Protein AF-A0A0G2DRN9-F1 (afdb_monomer_lite)

Sequence (87 aa):
MVTQVNFGPLEGKRYFAAAGGEDDEEAFVEVTESDLIAANYKKLNAYKNFKCSSHNKFFEVNVYEKDPVNAHHWRLNIARPGSDIDL

pLDDT: mean 70.03, std 18.63, range [28.39, 91.25]

Organism: NCBI:txid420778

Secondary structure (DSSP, 8-state):
--------------EEEE---SSSTTPEEEE-HHHHHHTTEEEEEEEEEEEETTTTEEEEEEEEEE-SS--S---S-SS--TT----

Structure (mmCIF, N/CA/C/O backbone):
data_AF-A0A0G2DRN9-F1
#
_entry.id   AF-A0A0G2DRN9-F1
#
loop_
_atom_site.group_PDB
_atom_site.id
_atom_site.type_symbol
_atom_site.label_atom_id
_atom_site.label_alt_id
_atom_site.label_comp_id
_atom_site.label_asym_id
_atom_site.label_entity_id
_atom_site.label_seq_id
_atom_site.pdbx_PDB_ins_code
_atom_site.Cartn_x
_atom_site.Cartn_y
_atom_site.Cartn_z
_atom_site.occupancy
_atom_site.B_iso_or_equiv
_atom_site.auth_seq_id
_atom_site.auth_comp_id
_atom_site.auth_asym_id
_atom_site.auth_atom_id
_atom_site.pdbx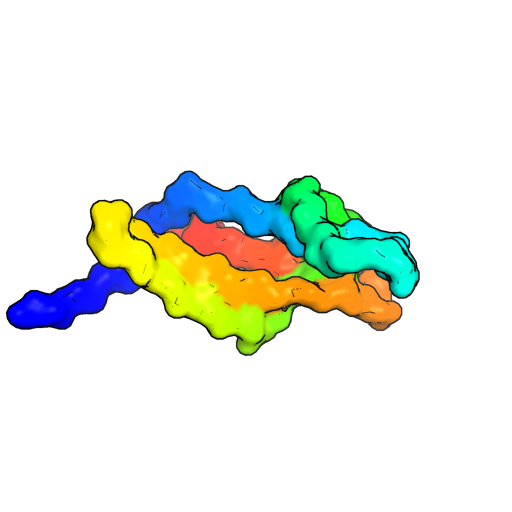_PDB_model_num
ATOM 1 N N . MET A 1 1 ? -17.608 13.569 24.934 1.00 34.19 1 MET A N 1
ATOM 2 C CA . MET A 1 1 ? -16.182 13.907 24.739 1.00 34.19 1 MET A CA 1
ATOM 3 C C . MET A 1 1 ? -15.620 12.885 23.761 1.00 34.19 1 MET A C 1
ATOM 5 O O . MET A 1 1 ? -15.741 11.701 24.038 1.00 34.19 1 MET A O 1
ATOM 9 N N . VAL A 1 2 ? -15.163 13.308 22.581 1.00 28.39 2 VAL A N 1
ATOM 10 C CA . VAL A 1 2 ? -14.658 12.405 21.531 1.00 28.39 2 VAL A CA 1
ATOM 11 C C . VAL A 1 2 ? -13.138 12.457 21.591 1.00 28.39 2 VAL A C 1
ATOM 13 O O . VAL A 1 2 ? -12.547 13.477 21.256 1.00 28.39 2 VAL A O 1
ATOM 16 N N . THR A 1 3 ? -12.512 11.396 22.086 1.00 37.50 3 THR A N 1
ATOM 17 C CA . THR A 1 3 ? -11.055 11.263 22.120 1.00 37.50 3 THR A CA 1
ATOM 18 C C . THR A 1 3 ? -10.566 10.617 20.828 1.00 37.50 3 THR A C 1
ATOM 20 O O . THR A 1 3 ? -11.067 9.582 20.389 1.00 37.50 3 THR A O 1
ATOM 23 N N . GLN A 1 4 ? -9.590 11.263 20.194 1.00 32.97 4 GLN A N 1
ATOM 24 C CA . GLN A 1 4 ? -8.875 10.754 19.031 1.00 32.97 4 GLN A CA 1
ATOM 25 C C . GLN A 1 4 ? -7.866 9.695 19.499 1.00 32.97 4 GLN A C 1
ATOM 27 O O . GLN A 1 4 ? -6.901 10.021 20.182 1.00 32.97 4 GLN A O 1
ATOM 32 N N . VAL A 1 5 ? -8.095 8.424 19.157 1.00 44.38 5 VAL A N 1
ATOM 33 C CA . VAL A 1 5 ? -7.179 7.309 19.461 1.00 44.38 5 VAL A CA 1
ATOM 34 C C . VAL A 1 5 ? -6.390 7.007 18.189 1.00 44.38 5 VAL A C 1
ATOM 36 O O . VAL A 1 5 ? -6.792 6.174 17.387 1.00 44.38 5 VAL A O 1
ATOM 39 N N . ASN A 1 6 ? -5.329 7.773 17.935 1.00 49.81 6 ASN A N 1
ATOM 40 C CA . ASN A 1 6 ? -4.631 7.752 16.643 1.00 49.81 6 ASN A CA 1
ATOM 41 C C . ASN A 1 6 ? -3.615 6.615 16.449 1.00 49.81 6 ASN A C 1
ATOM 43 O O . ASN A 1 6 ? -3.011 6.563 15.388 1.00 49.81 6 ASN A O 1
ATOM 47 N N . PHE A 1 7 ? -3.404 5.701 17.398 1.00 50.31 7 PHE A N 1
ATOM 48 C CA . PHE A 1 7 ? -2.386 4.655 17.233 1.00 50.31 7 PHE A CA 1
ATOM 49 C C . PHE A 1 7 ? -2.827 3.353 17.905 1.00 50.31 7 PHE A C 1
ATOM 51 O O . PHE A 1 7 ? -2.607 3.142 19.094 1.00 50.31 7 PHE A O 1
ATOM 58 N N . GLY A 1 8 ? -3.499 2.499 17.135 1.00 60.28 8 GLY A N 1
ATOM 59 C CA . GLY A 1 8 ? -3.642 1.075 17.436 1.00 60.28 8 GLY A CA 1
ATOM 60 C C . GLY A 1 8 ? -2.692 0.257 16.552 1.00 60.28 8 GLY A C 1
ATOM 61 O O . GLY A 1 8 ? -2.250 0.768 15.519 1.00 60.28 8 GLY A O 1
ATOM 62 N N . PRO A 1 9 ? -2.357 -0.989 16.927 1.00 66.94 9 PRO A N 1
ATOM 63 C CA . PRO A 1 9 ? -1.542 -1.862 16.087 1.00 66.94 9 PRO A CA 1
ATOM 64 C C . PRO A 1 9 ? -2.223 -2.092 14.730 1.00 66.94 9 PRO A C 1
ATOM 66 O O . PRO A 1 9 ? -3.440 -2.264 14.656 1.00 66.94 9 PRO A O 1
ATOM 69 N N . LEU A 1 10 ? -1.435 -2.090 13.652 1.00 73.44 10 LEU A N 1
ATOM 70 C CA . LEU A 1 10 ? -1.923 -2.434 12.318 1.00 73.44 10 LEU A CA 1
ATOM 71 C C . LEU A 1 10 ? -2.420 -3.888 12.332 1.00 73.44 10 LEU A C 1
ATOM 73 O O . LEU A 1 10 ? -1.622 -4.807 12.489 1.00 73.44 10 LEU A O 1
ATOM 77 N N . GLU A 1 11 ? -3.726 -4.099 12.156 1.00 76.56 11 GLU A N 1
ATOM 78 C CA . GLU A 1 11 ? -4.308 -5.451 12.184 1.00 76.56 11 GLU A CA 1
ATOM 79 C C . GLU A 1 11 ? -3.983 -6.271 10.926 1.00 76.56 11 GLU A C 1
ATOM 81 O O . GLU A 1 11 ? -3.977 -7.499 10.969 1.00 76.56 11 GLU A O 1
ATOM 86 N N . GLY A 1 12 ? -3.734 -5.612 9.793 1.00 80.56 12 GLY A N 1
ATOM 87 C CA . GLY A 1 12 ? -3.433 -6.287 8.538 1.00 80.56 12 GLY A CA 1
ATOM 88 C C . GLY A 1 12 ? -3.208 -5.322 7.382 1.00 80.56 12 GLY A C 1
ATOM 89 O O . GLY A 1 12 ? -3.590 -4.152 7.433 1.00 80.56 12 GLY A O 1
ATOM 90 N N . LYS A 1 13 ? -2.577 -5.833 6.326 1.00 86.12 13 LYS A N 1
ATOM 91 C CA . LYS A 1 13 ? -2.236 -5.084 5.116 1.00 86.12 13 LYS A CA 1
ATOM 92 C C . LYS A 1 13 ? -2.512 -5.961 3.905 1.00 86.12 13 LYS A C 1
ATOM 94 O O . LYS A 1 13 ? -2.163 -7.137 3.914 1.00 86.12 13 LYS A O 1
ATOM 99 N N . ARG A 1 14 ? -3.161 -5.395 2.893 1.00 89.69 14 ARG A N 1
ATOM 100 C CA . ARG A 1 14 ? -3.485 -6.065 1.628 1.00 89.69 14 ARG A CA 1
ATOM 101 C C . ARG A 1 14 ? -3.190 -5.104 0.489 1.00 89.69 14 ARG A C 1
ATOM 103 O O . ARG A 1 14 ? -3.344 -3.892 0.661 1.00 89.69 14 ARG A O 1
ATOM 110 N N . TYR A 1 15 ? -2.768 -5.643 -0.644 1.00 90.31 15 TYR A N 1
ATOM 111 C CA . TYR A 1 15 ? -2.402 -4.867 -1.820 1.00 90.31 15 TYR A CA 1
ATOM 112 C C . TYR A 1 15 ? -3.215 -5.332 -3.010 1.00 90.31 15 TYR A C 1
ATOM 114 O O . TYR A 1 15 ? -3.507 -6.516 -3.138 1.00 90.31 15 TYR A O 1
ATOM 122 N N . PHE A 1 16 ? -3.566 -4.393 -3.878 1.00 91.25 16 PHE A N 1
ATOM 123 C CA . PHE A 1 16 ? -4.378 -4.667 -5.050 1.00 91.25 16 PHE A CA 1
ATOM 124 C C . PHE A 1 16 ? -3.769 -3.973 -6.265 1.00 91.25 16 PHE A C 1
ATOM 126 O O . PHE A 1 16 ? -3.336 -2.823 -6.161 1.00 91.25 16 PHE A O 1
ATOM 133 N N . ALA A 1 17 ? -3.740 -4.667 -7.398 1.00 88.50 17 ALA A N 1
ATOM 134 C CA . ALA A 1 17 ? -3.296 -4.133 -8.681 1.00 88.50 17 ALA A CA 1
ATOM 135 C C . ALA A 1 17 ? -4.388 -4.339 -9.735 1.00 88.50 17 ALA A C 1
ATOM 137 O O . ALA A 1 17 ? -5.152 -5.300 -9.658 1.00 88.50 17 ALA A O 1
ATOM 138 N N . ALA A 1 18 ? -4.467 -3.436 -10.711 1.00 86.44 18 ALA A N 1
ATOM 139 C CA . ALA A 1 18 ? -5.379 -3.595 -11.836 1.00 86.44 18 ALA A CA 1
ATOM 140 C C . ALA A 1 18 ? -4.948 -4.795 -12.697 1.00 86.44 18 ALA A C 1
ATOM 142 O O . ALA A 1 18 ? -3.769 -4.918 -13.044 1.00 86.44 18 ALA A O 1
ATOM 143 N N . ALA A 1 19 ? -5.892 -5.670 -13.046 1.00 78.44 19 ALA A N 1
ATOM 144 C CA . ALA A 1 19 ? -5.686 -6.688 -14.067 1.00 78.44 19 ALA A CA 1
ATOM 145 C C . ALA A 1 19 ? -5.536 -5.976 -15.423 1.00 78.44 19 ALA A C 1
ATOM 147 O O . ALA 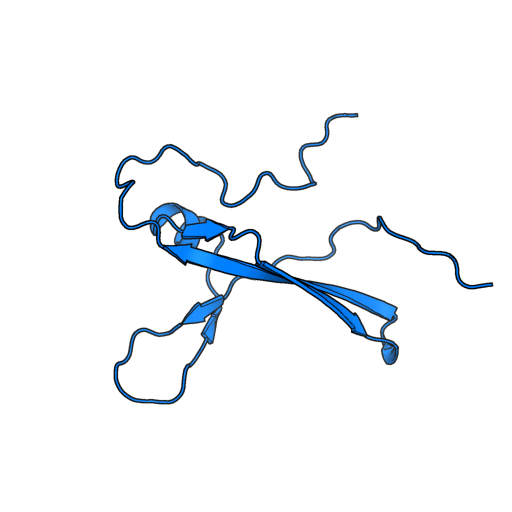A 1 19 ? -6.445 -5.284 -15.865 1.00 78.44 19 ALA A O 1
ATOM 148 N N . GLY A 1 20 ? -4.357 -6.058 -16.044 1.00 63.53 20 GLY A N 1
ATOM 149 C CA . GLY A 1 20 ? -4.014 -5.288 -17.246 1.00 63.53 20 GLY A CA 1
ATOM 150 C C . GLY A 1 20 ? -4.697 -5.773 -18.530 1.00 63.53 20 GLY A C 1
ATOM 151 O O . GLY A 1 20 ? -4.013 -6.315 -19.396 1.00 63.53 20 GLY A O 1
ATOM 152 N N . GLY A 1 21 ? -6.011 -5.573 -18.651 1.00 57.06 21 GLY A N 1
ATOM 153 C CA . GLY A 1 21 ? -6.790 -5.735 -19.884 1.00 57.06 21 GLY A CA 1
ATOM 154 C C . GLY A 1 21 ? -7.288 -4.386 -20.416 1.00 57.06 21 GLY A C 1
ATOM 155 O O . GLY A 1 21 ? -7.659 -3.517 -19.632 1.00 57.06 21 GLY A O 1
ATOM 156 N N . GLU A 1 22 ? -7.251 -4.196 -21.741 1.00 56.31 22 GLU A N 1
ATOM 157 C CA . GLU A 1 22 ? -7.806 -3.012 -22.432 1.00 56.31 22 GLU A CA 1
ATOM 158 C C . GLU A 1 22 ? -9.341 -3.050 -22.546 1.00 56.31 22 GLU A C 1
ATOM 160 O O . GLU A 1 22 ? -9.966 -2.017 -22.767 1.00 56.31 22 GLU A O 1
ATOM 165 N N . ASP A 1 23 ? -9.941 -4.218 -22.328 1.00 60.44 23 ASP A N 1
ATOM 166 C CA . ASP A 1 23 ? -11.379 -4.443 -22.230 1.00 60.44 23 ASP A CA 1
ATOM 167 C C . ASP A 1 23 ? -11.663 -5.208 -20.927 1.00 60.44 23 ASP A C 1
ATOM 169 O O . ASP A 1 23 ? -10.846 -6.019 -20.487 1.00 60.44 23 ASP A O 1
ATOM 173 N N . ASP A 1 24 ? -12.836 -4.942 -20.352 1.00 51.12 24 ASP A N 1
ATOM 174 C CA . ASP A 1 24 ? -13.444 -5.569 -19.170 1.00 51.12 24 ASP A CA 1
ATOM 175 C C . ASP A 1 24 ? -13.079 -4.979 -17.788 1.00 51.12 24 ASP A C 1
ATOM 177 O O . ASP A 1 24 ? -12.093 -5.322 -17.141 1.00 51.12 24 ASP A O 1
ATOM 181 N N . GLU A 1 25 ? -13.971 -4.087 -17.334 1.00 54.53 25 GLU A N 1
ATOM 182 C CA . GLU A 1 25 ? -14.311 -3.786 -15.933 1.00 54.53 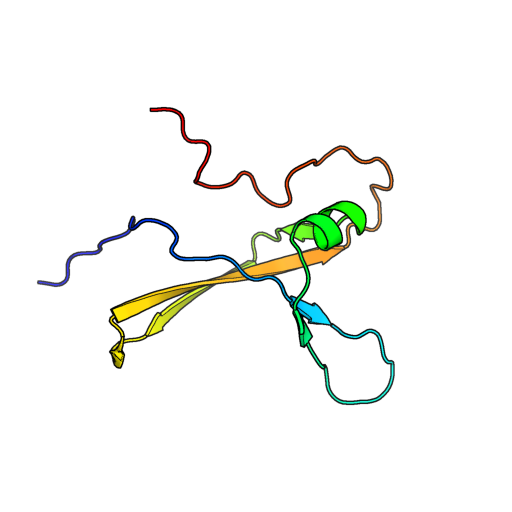25 GLU A CA 1
ATOM 183 C C . GLU A 1 25 ? -13.162 -3.876 -14.914 1.00 54.53 25 GLU A C 1
ATOM 185 O O . GLU A 1 25 ? -13.154 -4.810 -14.125 1.00 54.53 25 GLU A O 1
ATOM 190 N N . GLU A 1 26 ? -12.238 -2.898 -14.910 1.00 59.72 26 GLU A N 1
ATOM 191 C CA . GLU A 1 26 ? -11.288 -2.531 -13.827 1.00 59.72 26 GLU A CA 1
ATOM 192 C C . GLU A 1 26 ? -11.175 -3.537 -12.659 1.00 59.72 26 GLU A C 1
ATOM 194 O O . GLU A 1 26 ? -11.444 -3.229 -11.492 1.00 59.72 26 GLU A O 1
ATOM 199 N N . ALA A 1 27 ? -10.791 -4.777 -12.962 1.00 76.88 27 ALA A N 1
ATOM 200 C CA . ALA A 1 27 ? -10.797 -5.828 -11.964 1.00 76.88 27 ALA A CA 1
ATOM 201 C C . ALA A 1 27 ? -9.508 -5.703 -11.158 1.00 76.88 27 ALA A C 1
ATOM 203 O O . ALA A 1 27 ? -8.400 -5.838 -11.681 1.00 76.88 27 ALA A O 1
ATOM 204 N N . PHE A 1 28 ? -9.641 -5.427 -9.864 1.00 84.69 28 PHE A N 1
ATOM 205 C CA . PHE A 1 28 ? -8.508 -5.407 -8.950 1.00 84.69 28 PHE A CA 1
ATOM 206 C C . PHE A 1 28 ? -8.228 -6.820 -8.444 1.00 84.69 28 PHE A C 1
ATOM 208 O O . PHE A 1 28 ? -9.093 -7.454 -7.836 1.00 84.69 28 PHE A O 1
ATOM 215 N N . VAL A 1 29 ? -7.002 -7.297 -8.649 1.00 90.38 29 VAL A N 1
ATOM 216 C CA . VAL A 1 29 ? -6.524 -8.568 -8.095 1.00 90.38 29 VAL A CA 1
ATOM 217 C C . VAL A 1 29 ? -5.649 -8.307 -6.880 1.00 90.38 29 VAL A C 1
ATOM 219 O O . VAL A 1 29 ? -4.888 -7.339 -6.845 1.00 90.38 29 VAL A O 1
ATOM 222 N N . GLU A 1 30 ? -5.772 -9.157 -5.862 1.00 91.06 30 GLU A N 1
ATOM 223 C CA . GLU A 1 30 ? -4.886 -9.091 -4.705 1.00 91.06 30 GLU A CA 1
ATOM 224 C C . GLU A 1 30 ? -3.478 -9.544 -5.099 1.00 91.06 30 GLU A C 1
ATOM 226 O O . GLU A 1 30 ? -3.304 -10.581 -5.738 1.00 91.06 30 GLU A O 1
ATOM 231 N N . VAL A 1 31 ? -2.479 -8.754 -4.711 1.00 89.88 31 VAL A N 1
ATOM 232 C CA . VAL A 1 31 ? -1.058 -9.003 -4.979 1.00 89.88 31 VAL A CA 1
ATOM 233 C C . VAL A 1 31 ? -0.261 -8.957 -3.681 1.00 89.88 31 VAL A C 1
ATOM 235 O O . VAL A 1 31 ? -0.733 -8.454 -2.655 1.00 89.88 31 VAL A O 1
ATOM 238 N N . THR A 1 32 ? 0.963 -9.474 -3.706 1.00 89.69 32 THR A N 1
ATOM 239 C CA . THR A 1 32 ? 1.856 -9.400 -2.549 1.00 89.69 32 THR A CA 1
ATOM 240 C C . THR A 1 32 ? 2.640 -8.087 -2.530 1.00 89.69 32 THR A C 1
ATOM 242 O O . THR A 1 32 ? 2.807 -7.408 -3.544 1.00 89.69 32 THR A O 1
ATOM 245 N N . GLU A 1 33 ? 3.170 -7.723 -1.360 1.00 85.44 33 GLU A N 1
ATOM 246 C CA . GLU A 1 33 ? 4.094 -6.587 -1.245 1.00 85.44 33 GLU A CA 1
ATOM 247 C C . GLU A 1 33 ? 5.338 -6.786 -2.120 1.00 85.44 33 GLU A C 1
ATOM 249 O O . GLU A 1 33 ? 5.811 -5.850 -2.759 1.00 85.44 33 GLU A O 1
ATOM 254 N N . SER A 1 34 ? 5.840 -8.019 -2.192 1.00 84.94 34 SER A N 1
ATOM 255 C CA . SER A 1 34 ? 7.000 -8.373 -3.008 1.00 84.94 34 SER A CA 1
ATOM 256 C C . SER A 1 34 ? 6.757 -8.141 -4.499 1.00 84.94 34 SER A C 1
ATOM 258 O O . SER A 1 34 ? 7.663 -7.653 -5.173 1.00 84.94 34 SER A O 1
ATOM 260 N N . ASP A 1 35 ? 5.547 -8.407 -4.999 1.00 85.56 35 ASP A N 1
ATOM 261 C CA . ASP A 1 35 ? 5.187 -8.160 -6.403 1.00 85.56 35 ASP A CA 1
ATOM 262 C C . ASP A 1 35 ? 5.256 -6.669 -6.738 1.00 85.56 35 ASP A C 1
ATOM 264 O O . ASP A 1 35 ? 5.797 -6.272 -7.770 1.00 85.56 35 ASP A O 1
ATOM 268 N N . LEU A 1 36 ? 4.764 -5.826 -5.830 1.00 84.56 36 LEU A N 1
ATOM 269 C CA . LEU A 1 36 ? 4.834 -4.377 -5.977 1.00 84.56 36 LEU A CA 1
ATOM 270 C C . LEU A 1 36 ? 6.289 -3.861 -5.930 1.00 84.56 36 LEU A C 1
ATOM 272 O O . LEU A 1 36 ? 6.616 -2.937 -6.677 1.00 84.56 36 LEU A O 1
ATOM 276 N N . ILE A 1 37 ? 7.170 -4.455 -5.106 1.00 82.25 37 ILE A N 1
ATOM 277 C CA . ILE A 1 37 ? 8.597 -4.074 -5.031 1.00 82.25 37 ILE A CA 1
ATOM 278 C C . ILE A 1 37 ? 9.270 -4.450 -6.349 1.00 82.25 37 ILE A C 1
ATOM 280 O O . ILE A 1 37 ? 9.918 -3.611 -6.974 1.00 82.25 37 ILE A O 1
ATOM 284 N N . ALA A 1 38 ? 9.067 -5.694 -6.791 1.00 82.00 38 ALA A N 1
ATOM 285 C CA . ALA A 1 38 ? 9.640 -6.223 -8.023 1.00 82.00 38 ALA A CA 1
ATOM 286 C C . ALA A 1 38 ? 9.171 -5.442 -9.260 1.00 82.00 38 ALA A C 1
ATOM 288 O O . ALA A 1 38 ? 9.949 -5.211 -10.184 1.00 82.00 38 ALA A O 1
ATOM 289 N N . ALA A 1 39 ? 7.916 -4.986 -9.265 1.00 82.88 39 ALA A N 1
ATOM 290 C CA . ALA A 1 39 ? 7.360 -4.159 -10.329 1.00 82.88 39 ALA A CA 1
ATOM 291 C C . ALA A 1 39 ? 7.668 -2.654 -10.182 1.00 82.88 39 ALA A C 1
ATOM 293 O O . ALA A 1 39 ? 7.203 -1.867 -11.009 1.00 82.88 39 ALA A O 1
ATOM 294 N N . ASN A 1 40 ? 8.475 -2.260 -9.188 1.00 81.19 40 ASN A N 1
ATOM 295 C CA . ASN A 1 40 ? 8.936 -0.892 -8.944 1.00 81.19 40 ASN A CA 1
ATOM 296 C C . ASN A 1 40 ? 7.807 0.117 -8.667 1.00 81.19 40 ASN A C 1
ATOM 298 O O . ASN A 1 40 ? 7.812 1.251 -9.159 1.00 81.19 40 ASN A O 1
ATOM 302 N N . TYR A 1 41 ? 6.814 -0.295 -7.880 1.00 84.44 41 TYR A N 1
ATOM 303 C CA . TYR A 1 41 ? 5.778 0.608 -7.392 1.00 84.44 41 TYR A CA 1
ATOM 304 C C . TYR A 1 41 ? 6.285 1.446 -6.218 1.00 84.44 41 TYR A C 1
ATOM 306 O O . TYR A 1 41 ? 6.934 0.950 -5.295 1.00 84.44 41 TYR A O 1
ATOM 314 N N . LYS A 1 42 ? 5.929 2.730 -6.215 1.00 81.94 42 LYS A N 1
ATOM 315 C CA . LYS A 1 42 ? 6.178 3.656 -5.105 1.00 81.94 42 LYS A CA 1
ATOM 316 C C . LYS A 1 42 ? 4.866 4.136 -4.504 1.00 81.94 42 LYS A C 1
ATOM 318 O O . LYS A 1 42 ? 3.905 4.403 -5.225 1.00 81.94 42 LYS A O 1
ATOM 323 N N . LYS A 1 43 ? 4.835 4.282 -3.176 1.00 83.50 43 LYS A N 1
ATOM 324 C CA . LYS A 1 43 ? 3.713 4.915 -2.474 1.00 83.50 43 LYS A CA 1
ATOM 325 C C . LYS A 1 43 ? 3.626 6.384 -2.880 1.00 83.50 43 LYS A C 1
ATOM 327 O O . LYS A 1 43 ? 4.602 7.123 -2.740 1.00 83.50 43 LYS A O 1
ATOM 332 N N . LEU A 1 44 ? 2.462 6.810 -3.350 1.00 83.25 44 LEU A N 1
ATOM 333 C CA . LEU A 1 44 ? 2.160 8.222 -3.538 1.00 83.25 44 LEU A CA 1
ATOM 334 C C . LEU A 1 44 ? 1.784 8.849 -2.193 1.00 83.25 44 LEU A C 1
ATOM 336 O O . LEU A 1 44 ? 1.243 8.183 -1.309 1.00 83.25 44 LEU A O 1
ATOM 340 N N . ASN A 1 45 ? 1.982 10.160 -2.048 1.00 82.06 45 ASN A N 1
ATOM 341 C CA . ASN A 1 45 ? 1.432 10.916 -0.916 1.00 82.06 45 ASN A CA 1
ATOM 342 C C . ASN A 1 45 ? -0.079 11.183 -1.097 1.00 82.06 45 ASN A C 1
ATOM 344 O O . ASN A 1 45 ? -0.565 12.292 -0.888 1.00 82.06 45 ASN A O 1
ATOM 348 N N . ALA A 1 46 ? -0.804 10.168 -1.559 1.00 83.56 46 ALA A N 1
ATOM 349 C CA . ALA A 1 46 ? -2.235 10.173 -1.788 1.00 83.56 46 ALA A CA 1
ATOM 350 C C . ALA A 1 46 ? -2.827 9.029 -0.964 1.00 83.56 46 ALA A C 1
ATOM 352 O O . ALA A 1 46 ? -2.622 7.849 -1.263 1.00 83.56 46 ALA A O 1
ATOM 353 N N . TYR A 1 47 ? -3.518 9.399 0.110 1.00 86.56 47 TYR A N 1
ATOM 354 C CA . TYR A 1 47 ? -4.128 8.460 1.037 1.00 86.56 47 TYR A CA 1
ATOM 355 C C . TYR A 1 47 ? -5.482 8.973 1.523 1.00 86.56 47 TYR A C 1
ATOM 357 O O . TYR A 1 47 ? -5.758 10.176 1.505 1.00 86.56 47 TYR A O 1
ATOM 365 N N . LYS A 1 48 ? -6.337 8.052 1.966 1.00 86.25 48 LYS A N 1
ATOM 366 C CA . LYS A 1 48 ? -7.626 8.377 2.576 1.00 86.25 48 LYS A CA 1
ATOM 367 C C . LYS A 1 48 ? -7.932 7.423 3.718 1.00 86.25 48 LYS A C 1
ATOM 369 O O . LYS A 1 48 ? -7.803 6.211 3.581 1.00 86.25 48 LYS A O 1
ATOM 374 N N . ASN A 1 49 ? -8.381 7.994 4.829 1.00 85.00 49 ASN A N 1
ATOM 375 C CA . ASN A 1 49 ? -8.757 7.249 6.019 1.00 85.00 49 ASN A CA 1
ATOM 376 C C . ASN A 1 49 ? -10.272 7.058 6.085 1.00 85.00 49 ASN A C 1
ATOM 378 O O . ASN A 1 49 ? -11.040 7.991 5.839 1.00 85.00 49 ASN A O 1
ATOM 382 N N . PHE A 1 50 ? -10.693 5.857 6.460 1.00 85.12 50 PHE A N 1
ATOM 383 C CA . PHE A 1 50 ? -12.088 5.482 6.645 1.00 85.12 50 PHE A CA 1
ATOM 384 C C . PHE A 1 50 ? -12.278 4.863 8.025 1.00 85.12 50 PHE A C 1
ATOM 386 O O . PHE A 1 50 ? -11.417 4.134 8.515 1.00 85.12 50 PHE A O 1
ATOM 393 N N . LYS A 1 51 ? -13.433 5.120 8.643 1.00 85.31 51 LYS A N 1
ATOM 394 C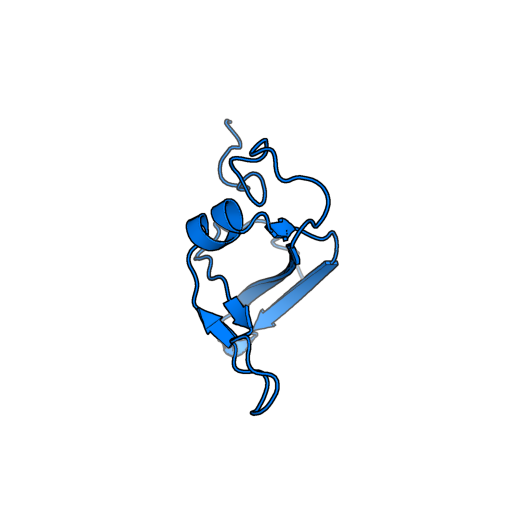 CA . LYS A 1 51 ? -13.852 4.457 9.879 1.00 85.31 51 LYS A CA 1
ATOM 395 C C . LYS A 1 51 ? -15.143 3.690 9.629 1.00 85.31 51 LYS A C 1
ATOM 397 O O . LYS A 1 51 ? -16.137 4.269 9.201 1.00 85.31 51 LYS A O 1
ATOM 402 N N . CYS A 1 52 ? -15.142 2.402 9.944 1.00 82.06 52 CYS A N 1
ATOM 403 C CA . CYS A 1 52 ? -16.354 1.602 9.997 1.00 82.06 52 CYS A CA 1
ATOM 404 C C . CYS A 1 52 ? -16.935 1.674 11.411 1.00 82.06 52 CYS A C 1
ATOM 406 O O . CYS A 1 52 ? -16.339 1.158 12.356 1.00 82.06 52 CYS A O 1
ATOM 408 N N . SER A 1 53 ? -18.096 2.311 11.565 1.00 85.62 53 SER A N 1
ATOM 409 C CA . SER A 1 53 ? -18.738 2.474 12.875 1.00 85.62 53 SER A CA 1
ATOM 410 C C . SER A 1 53 ? -19.266 1.158 13.448 1.00 85.62 53 SER A C 1
ATOM 412 O O . SER A 1 53 ? -19.150 0.949 14.650 1.00 85.62 53 SER A O 1
ATOM 414 N N . SER A 1 54 ? -19.794 0.256 12.612 1.00 90.69 54 SER A N 1
ATOM 415 C CA . SER A 1 54 ? -20.380 -1.013 13.074 1.00 90.69 54 SER A CA 1
ATOM 416 C C . SER A 1 54 ? -19.348 -1.960 13.688 1.00 90.69 54 SER A C 1
ATOM 418 O O . SER A 1 54 ? -19.660 -2.674 14.632 1.00 90.69 54 SER A O 1
ATOM 420 N N . HIS A 1 55 ? -18.116 -1.944 13.176 1.00 84.88 55 HIS A N 1
ATOM 421 C CA . HIS A 1 55 ? -17.018 -2.787 13.659 1.00 84.88 55 HIS A CA 1
ATOM 422 C C . HIS A 1 55 ? -15.973 -2.001 14.465 1.00 84.88 55 HIS A C 1
ATOM 424 O O . HIS A 1 55 ? -14.996 -2.579 14.925 1.00 84.88 55 HIS A O 1
ATOM 430 N N . ASN A 1 56 ? -16.154 -0.682 14.606 1.00 83.25 56 ASN A N 1
ATOM 431 C CA . ASN A 1 56 ? -15.200 0.257 15.202 1.00 83.25 56 ASN A CA 1
ATOM 432 C C . ASN A 1 56 ? -13.757 0.109 14.662 1.00 83.25 56 ASN A C 1
ATOM 434 O O . ASN A 1 56 ? -12.791 0.248 15.410 1.00 83.25 56 ASN A O 1
ATOM 438 N N . LYS A 1 57 ? -13.614 -0.166 13.357 1.00 80.62 57 LYS A N 1
ATOM 439 C CA . LYS A 1 57 ? -12.319 -0.349 12.676 1.00 80.62 57 LYS A CA 1
ATOM 440 C C . LYS A 1 57 ? -11.939 0.860 11.831 1.00 80.62 57 LYS A C 1
ATOM 442 O O . LYS A 1 57 ? -12.815 1.552 11.307 1.00 80.62 57 LYS A O 1
ATOM 447 N N . PHE A 1 58 ? -10.637 1.075 11.669 1.00 82.56 58 PHE A N 1
ATOM 448 C CA . PHE A 1 58 ? -10.060 2.117 10.824 1.00 82.56 58 PHE A CA 1
ATOM 449 C C . PHE A 1 58 ? -9.326 1.490 9.638 1.00 82.56 58 PHE A C 1
ATOM 451 O O . PHE A 1 58 ? -8.678 0.458 9.787 1.00 82.56 58 PHE A O 1
ATOM 458 N N . PHE A 1 59 ? -9.426 2.123 8.473 1.00 83.38 59 PHE A N 1
ATOM 459 C CA . PHE A 1 59 ? -8.774 1.693 7.240 1.00 83.38 59 PHE A CA 1
ATOM 460 C C . PHE A 1 59 ? -8.041 2.880 6.621 1.00 83.38 59 PHE A C 1
ATOM 462 O O . PHE A 1 59 ? -8.644 3.938 6.443 1.00 83.38 59 PHE A O 1
ATOM 469 N N . GLU A 1 60 ? -6.775 2.693 6.257 1.00 86.44 60 GLU A N 1
ATOM 470 C CA . GLU A 1 60 ? -6.012 3.641 5.443 1.00 86.44 60 GLU A CA 1
ATOM 471 C C . GLU A 1 60 ? -5.877 3.073 4.029 1.00 86.44 60 GLU A C 1
ATOM 473 O O . GLU A 1 60 ? -5.264 2.024 3.818 1.00 86.44 60 GLU A O 1
ATOM 478 N N . VAL A 1 61 ? -6.453 3.766 3.052 1.00 88.81 61 VAL A N 1
ATOM 479 C CA . VAL A 1 61 ? -6.301 3.441 1.633 1.00 88.81 61 VAL A CA 1
ATOM 480 C C . VAL A 1 61 ? -5.174 4.295 1.077 1.00 88.81 61 VAL A C 1
ATOM 482 O O . VAL A 1 61 ? -5.229 5.518 1.175 1.00 88.81 61 VAL A O 1
ATOM 485 N N . ASN A 1 62 ? -4.167 3.653 0.492 1.00 90.00 62 ASN A N 1
ATOM 486 C CA . ASN A 1 62 ? -2.985 4.297 -0.075 1.00 90.00 62 ASN A CA 1
ATOM 487 C C . ASN A 1 62 ? -2.892 4.019 -1.573 1.00 90.00 62 ASN A C 1
ATOM 489 O O . ASN A 1 62 ? -3.169 2.898 -1.998 1.00 90.00 62 ASN A O 1
ATOM 493 N N . VAL A 1 63 ? -2.459 5.011 -2.350 1.00 89.25 63 VAL A N 1
ATOM 494 C CA . VAL A 1 63 ? -2.251 4.863 -3.797 1.00 89.25 63 VAL A CA 1
ATOM 495 C C . VAL A 1 63 ? -0.775 4.616 -4.096 1.00 89.25 63 VAL A C 1
ATOM 497 O O . VAL A 1 63 ? 0.105 5.232 -3.491 1.00 89.25 63 VAL A O 1
ATOM 500 N N . TYR A 1 64 ? -0.513 3.729 -5.051 1.00 88.06 64 TYR A N 1
ATOM 501 C CA . TYR A 1 64 ? 0.822 3.403 -5.536 1.00 88.06 64 TYR A CA 1
ATOM 502 C C . TYR A 1 64 ? 0.892 3.631 -7.043 1.00 88.06 64 TYR A C 1
ATOM 504 O O . TYR A 1 64 ? -0.078 3.382 -7.753 1.00 88.06 64 TYR A O 1
ATOM 512 N N . GLU A 1 65 ? 2.046 4.071 -7.531 1.00 84.44 65 GLU A N 1
ATOM 513 C CA . GLU A 1 65 ? 2.304 4.265 -8.959 1.00 84.44 65 GLU A CA 1
ATOM 514 C C . GLU A 1 65 ? 3.590 3.543 -9.347 1.00 84.44 65 GLU A C 1
ATOM 516 O O . GLU A 1 65 ? 4.562 3.541 -8.587 1.00 84.44 65 GLU A O 1
ATOM 521 N N . LYS A 1 66 ? 3.599 2.932 -10.532 1.00 82.44 66 LYS A N 1
ATOM 522 C CA . LYS A 1 66 ? 4.800 2.326 -11.102 1.00 82.44 66 LYS A CA 1
ATOM 523 C C . LYS A 1 66 ? 5.780 3.429 -11.491 1.00 82.44 66 LYS A C 1
ATOM 525 O O . LYS A 1 66 ? 5.438 4.283 -12.303 1.00 82.44 66 LYS A O 1
ATOM 530 N N . ASP A 1 67 ? 6.989 3.426 -10.937 1.00 73.44 67 ASP A N 1
ATOM 531 C CA . ASP A 1 67 ? 7.995 4.425 -11.298 1.00 73.44 67 ASP A CA 1
ATOM 532 C C . ASP A 1 67 ? 8.606 4.089 -12.678 1.00 73.44 67 ASP A C 1
ATOM 534 O O . ASP A 1 67 ? 9.222 3.026 -12.826 1.00 73.44 67 ASP A O 1
ATOM 538 N N . PRO A 1 68 ? 8.447 4.959 -13.699 1.00 64.19 68 PRO A N 1
ATOM 539 C CA . PRO A 1 68 ? 8.922 4.676 -15.051 1.00 64.19 68 PRO A CA 1
ATOM 540 C C . PRO A 1 68 ? 10.423 4.945 -15.240 1.00 64.19 68 PRO A C 1
ATOM 542 O O . PRO A 1 68 ? 10.981 4.557 -16.263 1.00 64.19 68 PRO A O 1
ATOM 545 N N . VAL A 1 69 ? 11.084 5.623 -14.295 1.00 58.94 69 VAL A N 1
ATOM 546 C CA . VAL A 1 69 ? 12.456 6.135 -14.467 1.00 58.94 69 VAL A CA 1
ATOM 547 C C . VAL A 1 69 ? 13.484 5.255 -13.761 1.00 58.94 69 VAL A C 1
ATOM 549 O O . VAL A 1 69 ? 14.632 5.166 -14.196 1.00 58.94 69 VAL A O 1
ATOM 552 N N . ASN A 1 70 ? 13.103 4.579 -12.677 1.00 52.62 70 ASN A N 1
ATOM 553 C CA . ASN A 1 70 ? 14.065 3.890 -11.822 1.00 52.62 70 ASN A CA 1
ATOM 554 C C . ASN A 1 70 ? 14.104 2.371 -12.042 1.00 52.62 70 ASN A C 1
ATOM 556 O O . ASN A 1 70 ? 13.608 1.615 -11.223 1.00 52.62 70 ASN A O 1
ATOM 560 N N . ALA A 1 71 ? 14.730 1.896 -13.121 1.00 54.88 71 ALA A N 1
ATOM 561 C CA . ALA A 1 71 ? 14.964 0.455 -13.315 1.00 54.88 71 ALA A CA 1
ATOM 562 C C . ALA A 1 71 ? 16.000 -0.138 -12.329 1.00 54.88 71 ALA A C 1
ATOM 564 O O . AL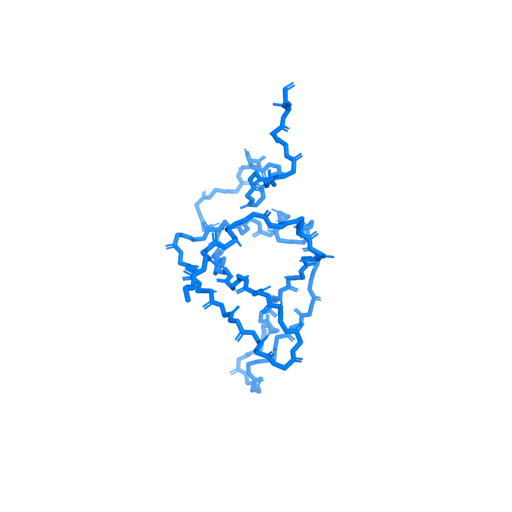A A 1 71 ? 16.210 -1.349 -12.298 1.00 54.88 71 ALA A O 1
ATOM 565 N N . HIS A 1 72 ? 16.671 0.710 -11.538 1.00 49.41 72 HIS A N 1
ATOM 566 C CA . HIS A 1 72 ? 17.679 0.302 -10.569 1.00 49.41 72 HIS A CA 1
ATOM 567 C C . HIS A 1 72 ? 17.050 0.169 -9.174 1.00 49.41 72 HIS A C 1
ATOM 569 O O . HIS A 1 72 ? 16.512 1.107 -8.597 1.00 49.41 72 HIS A O 1
ATOM 575 N N . HIS A 1 73 ? 17.128 -1.039 -8.640 1.00 52.12 73 HIS A N 1
ATOM 576 C CA . HIS A 1 73 ? 16.387 -1.597 -7.508 1.00 52.12 73 HIS A CA 1
ATOM 577 C C . HIS A 1 73 ? 16.750 -0.989 -6.125 1.00 52.12 73 HIS A C 1
ATOM 579 O O . HIS A 1 73 ? 17.193 -1.701 -5.228 1.00 52.12 73 HIS A O 1
ATOM 585 N N . TRP A 1 74 ? 16.625 0.329 -5.920 1.00 45.34 74 TRP A N 1
ATOM 586 C CA . TRP A 1 74 ? 17.123 0.991 -4.694 1.00 45.34 74 TRP A CA 1
ATOM 587 C C . TRP A 1 74 ? 16.098 1.155 -3.558 1.00 45.34 74 TRP A C 1
ATOM 589 O O . TRP A 1 74 ? 16.412 1.753 -2.528 1.00 45.34 74 TRP A O 1
ATOM 599 N N . ARG A 1 75 ? 14.887 0.596 -3.680 1.00 51.22 75 ARG A N 1
ATOM 600 C CA . ARG A 1 75 ? 13.911 0.559 -2.580 1.00 51.22 75 ARG A CA 1
ATOM 601 C C . ARG A 1 75 ? 13.446 -0.867 -2.301 1.00 51.22 75 ARG A C 1
ATOM 603 O O . ARG A 1 75 ? 12.486 -1.338 -2.885 1.00 51.22 75 ARG A O 1
ATOM 610 N N . LEU A 1 76 ? 14.085 -1.508 -1.322 1.00 51.03 76 LEU A N 1
ATOM 611 C CA . LEU A 1 76 ? 13.644 -2.776 -0.717 1.00 51.03 76 LEU A CA 1
ATOM 612 C C . LEU A 1 76 ? 12.326 -2.662 0.080 1.00 51.03 76 LEU A C 1
ATOM 614 O O . LEU A 1 76 ? 11.902 -3.639 0.679 1.00 51.03 76 LEU A O 1
ATOM 618 N N . ASN A 1 77 ? 11.694 -1.485 0.143 1.00 52.56 77 ASN A N 1
ATOM 619 C CA . ASN A 1 77 ? 10.469 -1.262 0.910 1.00 52.56 77 ASN A CA 1
ATOM 620 C C . ASN A 1 77 ? 9.589 -0.193 0.240 1.00 52.56 77 ASN A C 1
ATOM 622 O O . ASN A 1 77 ? 10.012 0.955 0.072 1.00 52.56 77 ASN A O 1
ATOM 626 N N . ILE A 1 78 ? 8.353 -0.568 -0.106 1.00 52.94 78 ILE A N 1
ATOM 627 C CA . ILE A 1 78 ? 7.323 0.274 -0.756 1.00 52.94 78 ILE A CA 1
ATOM 628 C C . ILE A 1 78 ? 6.845 1.429 0.135 1.00 52.94 78 ILE A C 1
ATOM 630 O O . ILE A 1 78 ? 6.402 2.476 -0.335 1.00 52.94 78 ILE A O 1
ATOM 634 N N . ALA A 1 79 ? 6.988 1.263 1.437 1.00 51.00 79 ALA A N 1
ATOM 635 C CA . ALA A 1 79 ? 6.995 2.301 2.446 1.00 51.00 79 ALA A CA 1
ATOM 636 C C . ALA A 1 79 ? 7.750 1.683 3.620 1.00 51.00 79 ALA A C 1
ATOM 638 O O . ALA A 1 79 ? 7.553 0.495 3.875 1.00 51.00 79 ALA A O 1
ATOM 639 N N . ARG A 1 80 ? 8.595 2.429 4.346 1.00 44.34 80 ARG A N 1
ATOM 640 C CA . ARG A 1 80 ? 9.045 1.920 5.650 1.00 44.34 80 ARG A CA 1
ATOM 641 C C . ARG A 1 80 ? 7.793 1.499 6.430 1.00 44.34 80 ARG A C 1
ATOM 643 O O . ARG A 1 80 ? 6.867 2.313 6.528 1.00 44.34 80 ARG A O 1
ATOM 650 N N . PRO A 1 81 ? 7.720 0.260 6.932 1.00 41.66 81 PRO A N 1
ATOM 651 C CA . PRO A 1 81 ? 6.639 -0.124 7.810 1.00 41.66 81 PRO A CA 1
ATOM 652 C C . PRO A 1 81 ? 6.668 0.806 9.024 1.00 41.66 81 PRO A C 1
ATOM 654 O O . PRO A 1 81 ? 7.730 1.052 9.591 1.00 41.66 81 PRO A O 1
ATOM 657 N N . GLY A 1 82 ? 5.504 1.262 9.484 1.00 44.81 82 GLY A N 1
ATOM 658 C CA . GLY A 1 82 ? 5.365 1.785 10.849 1.00 44.81 82 GLY A CA 1
ATOM 659 C C . GLY A 1 82 ? 5.671 0.735 11.933 1.00 44.81 82 GLY A C 1
ATOM 660 O O . GLY A 1 82 ? 5.413 0.989 13.101 1.00 44.81 82 GLY A O 1
ATOM 661 N N . SER A 1 83 ? 6.178 -0.441 11.546 1.00 45.72 83 SER A N 1
ATOM 662 C CA . SER A 1 83 ? 6.660 -1.529 12.393 1.00 45.72 83 SER A CA 1
ATOM 663 C C . SER A 1 83 ? 8.156 -1.446 12.725 1.00 45.72 83 SER A C 1
ATOM 665 O O . SER A 1 83 ? 8.577 -2.152 13.629 1.00 45.72 83 SER A O 1
ATOM 667 N N . ASP A 1 84 ? 8.947 -0.616 12.030 1.00 40.78 84 ASP A N 1
ATOM 668 C CA . ASP A 1 84 ? 10.387 -0.406 12.297 1.00 40.78 84 ASP A CA 1
ATOM 669 C C . ASP A 1 84 ? 10.622 0.910 13.069 1.00 40.78 84 ASP A C 1
ATOM 671 O O . ASP A 1 84 ? 11.453 1.748 12.706 1.00 40.78 84 ASP A O 1
ATOM 675 N N . ILE A 1 85 ? 9.837 1.137 14.126 1.00 40.16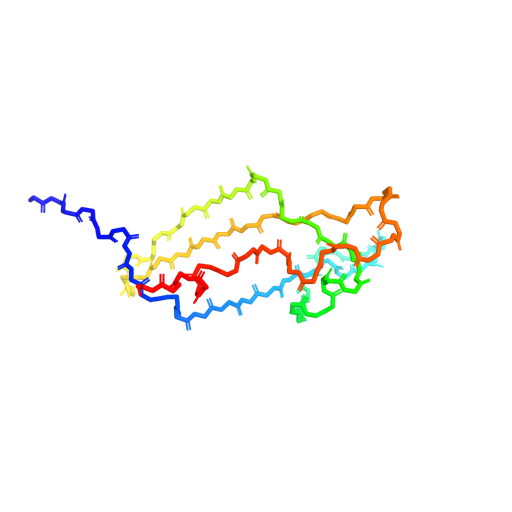 85 ILE A N 1
ATOM 676 C CA . ILE A 1 85 ? 10.238 2.061 15.191 1.00 40.16 85 ILE A CA 1
ATOM 677 C C . ILE A 1 85 ? 10.809 1.188 16.302 1.00 40.16 85 ILE A C 1
ATOM 679 O O . ILE A 1 85 ? 10.062 0.619 17.094 1.00 40.16 85 ILE A O 1
ATOM 683 N N . ASP A 1 86 ? 12.133 1.061 16.303 1.00 36.78 86 ASP A N 1
ATOM 684 C CA . ASP A 1 86 ? 12.876 0.629 17.482 1.00 36.78 86 ASP A CA 1
ATOM 685 C C . ASP A 1 86 ? 12.617 1.666 18.593 1.00 36.78 86 ASP A C 1
ATOM 687 O O . ASP A 1 86 ? 12.723 2.875 18.345 1.00 36.78 86 ASP A O 1
ATOM 691 N N . LEU A 1 87 ? 12.170 1.194 19.761 1.00 38.66 87 LEU A N 1
ATOM 692 C CA . LEU A 1 87 ? 11.888 2.000 20.959 1.00 38.66 87 LEU A CA 1
ATOM 693 C C . LEU A 1 87 ? 13.176 2.287 21.732 1.00 38.66 87 LEU A C 1
ATOM 695 O O . LEU A 1 87 ? 13.933 1.323 21.977 1.00 38.66 87 LEU A O 1
#

Foldseek 3Di:
DDDDPPDDPDPDDWDWDFPPDPDDDRDTDTDDQVVCLQQQKAWDPDWDKDADPVVRDIDIDTDIDRDPPPPDNPDPGNDPPPVPPDD

Radius of gyration: 15.98 Å; chains: 1; bounding box: 38×23×47 Å